Protein AF-A0A3D2CEN0-F1 (afdb_monomer)

Radius of gyration: 28.71 Å; Cα contacts (8 Å, |Δi|>4): 109; chains: 1; bounding box: 48×26×110 Å

Secondary structure (DSSP, 8-state):
---------------------PPEEEEEEEEE---SS-TT-EEEEEEEEESS-SSS--GGGEEEEEEEEPPPPPPPPPPP-

Sequence (81 aa):
MRATMAWMMGLGVVACGDRAVPPAPLLRLDPAGPSETCPDGGVSVMSGLDDNGDGTLQDGEVDDTEALCHGAPGAAGAAGA

Mean predicted aligned error: 11.42 Å

Solvent-accessible surface area (backbone atoms only — not comparable to full-atom values): 5494 Å² total; per-residue (Å²): 143,84,88,77,89,80,83,78,78,76,83,72,77,87,70,92,77,80,71,75,78,73,54,47,80,42,78,46,8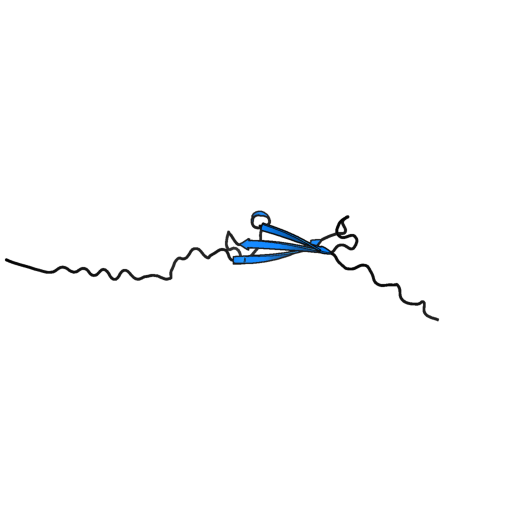0,44,87,33,71,62,39,95,90,24,73,72,9,35,35,34,42,32,35,30,44,20,78,86,67,82,85,57,76,48,86,91,36,55,76,46,78,46,79,47,57,48,72,80,82,76,82,82,77,81,81,84,133

Foldseek 3Di:
DDDDDDPPPPPPDPDPDDDPPFFAKDKDKDWFDADPVANQTFIKIFIFTNPVPPPDCDPVGTPDIDTDHDDDDDDDDDDDD

pLDDT: mean 85.97, std 15.97, range [47.97, 98.62]

Nearest PDB structures (foldseek):
  7xe4-assembly1_F  TM=5.153E-01  e=6.287E+00  Saccharomyces cerevisiae

Structure (mmCIF, N/CA/C/O backbone):
data_AF-A0A3D2CEN0-F1
#
_entry.id   AF-A0A3D2CEN0-F1
#
loop_
_atom_site.group_PDB
_atom_site.id
_atom_site.type_symbol
_atom_site.label_atom_id
_atom_site.label_alt_id
_atom_site.label_comp_id
_atom_site.label_asym_id
_atom_site.label_entity_id
_atom_site.label_seq_id
_atom_site.pdbx_PDB_ins_code
_atom_site.Cartn_x
_atom_site.C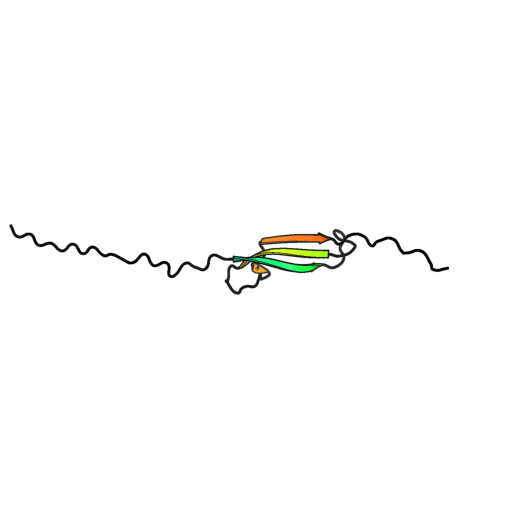artn_y
_atom_site.Cartn_z
_atom_site.occupancy
_atom_site.B_iso_or_equiv
_atom_site.auth_seq_id
_atom_site.auth_comp_id
_atom_site.auth_asym_id
_atom_site.auth_atom_id
_atom_site.pdbx_PDB_model_num
ATOM 1 N N . MET A 1 1 ? -33.893 -17.138 67.773 1.00 54.47 1 MET A N 1
ATOM 2 C CA . MET A 1 1 ? -33.977 -18.268 66.822 1.00 54.47 1 MET A CA 1
ATOM 3 C C . MET A 1 1 ? -35.147 -18.042 65.872 1.00 54.47 1 MET A C 1
ATOM 5 O O . MET A 1 1 ? -36.252 -18.425 66.217 1.00 54.47 1 MET A O 1
ATOM 9 N N . ARG A 1 2 ? -34.927 -17.394 64.719 1.00 47.97 2 ARG A N 1
ATOM 10 C CA . ARG A 1 2 ? -35.767 -17.510 63.512 1.00 47.97 2 ARG A CA 1
ATOM 11 C C . ARG A 1 2 ? -34.888 -17.181 62.309 1.00 47.97 2 ARG A C 1
ATOM 13 O O . ARG A 1 2 ? -34.533 -16.030 62.092 1.00 47.97 2 ARG A O 1
ATOM 20 N N . ALA A 1 3 ? -34.468 -18.235 61.622 1.00 53.44 3 ALA A N 1
ATOM 21 C CA . ALA A 1 3 ? -33.775 -18.180 60.352 1.00 53.44 3 ALA A CA 1
ATOM 22 C C . ALA A 1 3 ? -34.818 -18.224 59.231 1.00 53.44 3 ALA A C 1
ATOM 24 O O . ALA A 1 3 ? -35.628 -19.145 59.197 1.00 53.44 3 ALA A O 1
ATOM 25 N N . THR A 1 4 ? -34.769 -17.253 58.326 1.00 58.28 4 THR A N 1
ATOM 26 C CA . THR A 1 4 ? -35.323 -17.328 56.966 1.00 58.28 4 THR A CA 1
ATOM 27 C C . THR A 1 4 ? -34.371 -16.501 56.099 1.00 58.28 4 THR A C 1
ATOM 29 O O . THR A 1 4 ? -34.326 -15.285 56.227 1.00 58.28 4 THR A O 1
ATOM 32 N N . MET A 1 5 ? -33.356 -17.116 55.487 1.00 56.09 5 MET A N 1
ATOM 33 C CA . MET A 1 5 ? -33.399 -17.572 54.091 1.00 56.09 5 MET A CA 1
ATOM 34 C C . MET A 1 5 ? -33.956 -16.504 53.142 1.00 56.09 5 MET A C 1
ATOM 36 O O . MET A 1 5 ? -35.155 -16.431 52.911 1.00 56.09 5 MET A O 1
ATOM 40 N N . ALA A 1 6 ? -33.051 -15.728 52.551 1.00 54.47 6 ALA A N 1
ATOM 41 C CA . ALA A 1 6 ? -33.262 -15.082 51.263 1.00 54.47 6 ALA A CA 1
ATOM 42 C C . ALA A 1 6 ? -31.955 -15.202 50.466 1.00 54.47 6 ALA A C 1
ATOM 44 O O . ALA A 1 6 ? -31.169 -14.267 50.360 1.00 54.47 6 ALA A O 1
ATOM 45 N N . TRP A 1 7 ? -31.687 -16.411 49.967 1.00 54.53 7 TRP A N 1
ATOM 46 C CA . TRP A 1 7 ? -30.697 -16.623 48.915 1.00 54.53 7 TRP A CA 1
ATOM 47 C C . TRP A 1 7 ? -31.291 -16.079 47.616 1.00 54.53 7 TRP A C 1
ATOM 49 O O . TRP A 1 7 ? -31.945 -16.803 46.871 1.00 54.53 7 TRP A O 1
ATOM 59 N N . MET A 1 8 ? -31.089 -14.793 47.345 1.00 58.91 8 MET A N 1
ATOM 60 C CA . MET A 1 8 ? -31.191 -14.288 45.980 1.00 58.91 8 MET A CA 1
ATOM 61 C C . MET A 1 8 ? -29.904 -14.682 45.258 1.00 58.91 8 MET A C 1
ATOM 63 O O . MET A 1 8 ? -28.960 -13.905 45.150 1.00 58.91 8 MET A O 1
ATOM 67 N N . MET A 1 9 ? -29.859 -15.936 44.802 1.00 62.06 9 MET A N 1
ATOM 68 C CA . MET A 1 9 ? -28.965 -16.345 43.725 1.00 62.06 9 MET A CA 1
ATOM 69 C C . MET A 1 9 ? -29.404 -15.582 42.474 1.00 62.06 9 MET A C 1
ATOM 71 O O . MET A 1 9 ? -30.251 -16.038 41.710 1.00 62.06 9 MET A O 1
ATOM 75 N N . GLY A 1 10 ? -28.874 -14.373 42.309 1.00 60.47 10 GLY A N 1
ATOM 76 C CA . GLY A 1 10 ? -28.976 -13.626 41.068 1.00 60.47 10 GLY A CA 1
ATOM 77 C C . GLY A 1 10 ? -28.146 -14.333 40.006 1.00 60.47 10 GLY A C 1
ATOM 78 O O . GLY A 1 10 ? -26.963 -14.047 39.852 1.00 60.47 10 GLY A O 1
ATOM 79 N N . LEU A 1 11 ? -28.768 -15.266 39.284 1.00 65.88 11 LEU A N 1
ATOM 80 C CA . LEU A 1 11 ? -28.301 -15.725 37.979 1.00 65.88 11 LEU A CA 1
ATOM 81 C C . LEU A 1 11 ? -28.451 -14.547 36.998 1.00 65.88 11 LEU A C 1
ATOM 83 O O . LEU A 1 11 ? -29.433 -14.432 36.269 1.00 65.88 11 LEU A O 1
ATOM 87 N N . GLY A 1 12 ? -27.498 -13.617 37.043 1.00 60.53 12 GLY A N 1
ATOM 88 C CA . GLY A 1 12 ? -27.338 -12.586 36.026 1.00 60.53 12 GLY A CA 1
ATOM 89 C C . GLY A 1 12 ? -26.753 -13.230 34.777 1.00 60.53 12 GLY A C 1
ATOM 90 O O . GLY A 1 12 ? -25.606 -13.665 34.779 1.00 60.53 12 GLY A O 1
ATOM 91 N N . VAL A 1 13 ? -27.580 -13.344 33.747 1.00 59.53 13 VAL A N 1
ATOM 92 C CA . VAL A 1 13 ? -27.267 -13.861 32.414 1.00 59.53 13 VAL A CA 1
ATOM 93 C C 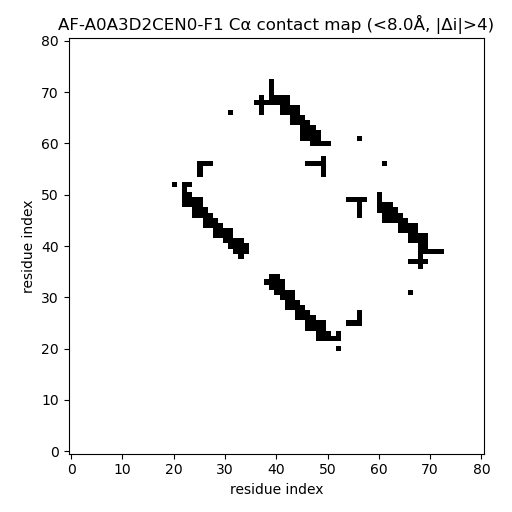. VAL A 1 13 ? -25.914 -13.318 31.929 1.00 59.53 13 VAL A C 1
ATOM 95 O O . VAL A 1 13 ? -25.762 -12.113 31.750 1.00 59.53 13 VAL A O 1
ATOM 98 N N . VAL A 1 14 ? -24.932 -14.196 31.688 1.00 64.75 14 VAL A N 1
ATOM 99 C CA . VAL A 1 14 ? -23.753 -13.858 30.874 1.00 64.75 14 VAL A CA 1
ATOM 100 C C . VAL A 1 14 ? -24.261 -13.668 29.447 1.00 64.75 14 VAL A C 1
ATOM 102 O O . VAL A 1 14 ? -24.407 -14.622 28.684 1.00 64.75 14 VAL A O 1
ATOM 105 N N . ALA A 1 15 ? -24.637 -12.434 29.120 1.00 63.75 15 ALA A N 1
ATOM 106 C CA . ALA A 1 15 ? -25.060 -12.059 27.786 1.00 63.75 15 ALA A CA 1
ATOM 107 C C . ALA A 1 15 ? -23.826 -11.994 26.878 1.00 63.75 15 ALA A C 1
ATOM 109 O O . ALA A 1 15 ? -22.888 -11.235 27.110 1.00 63.75 15 ALA A O 1
ATOM 110 N N . CYS A 1 16 ? -23.832 -12.784 25.811 1.00 69.88 16 CYS A N 1
ATOM 111 C CA . CYS A 1 16 ? -22.968 -12.578 24.657 1.00 69.88 16 CYS A CA 1
ATOM 112 C C . CYS A 1 16 ? -23.642 -11.525 23.761 1.00 69.88 16 CYS A C 1
ATOM 114 O O . CYS A 1 16 ? -24.135 -11.865 22.693 1.00 69.88 16 CYS A O 1
ATOM 116 N N . GLY A 1 17 ? -23.796 -10.291 24.238 1.00 60.91 17 GLY A N 1
ATOM 117 C CA . GLY A 1 17 ? -24.748 -9.368 23.613 1.00 60.91 17 GLY A CA 1
ATOM 118 C C . GLY A 1 17 ? -24.442 -7.898 23.813 1.00 60.91 17 GLY A C 1
ATOM 119 O O . GLY A 1 17 ? -25.372 -7.184 24.128 1.00 60.91 17 GLY A O 1
ATOM 120 N N . ASP A 1 18 ? -23.162 -7.524 23.710 1.00 62.03 18 ASP A N 1
ATOM 121 C CA . ASP A 1 18 ? -22.649 -6.196 23.313 1.00 62.03 18 ASP A CA 1
ATOM 122 C C . ASP A 1 18 ? -21.115 -6.226 23.422 1.00 62.03 18 ASP A C 1
ATOM 124 O O . ASP A 1 18 ? -20.491 -5.533 24.227 1.00 62.03 18 ASP A O 1
ATOM 128 N N . ARG A 1 19 ? -20.462 -7.104 22.650 1.00 58.56 19 ARG A N 1
ATOM 129 C CA . ARG A 1 19 ? -19.032 -6.889 22.411 1.00 58.56 19 ARG A CA 1
ATOM 130 C C . ARG A 1 19 ? -18.985 -5.767 21.392 1.00 58.56 19 ARG A C 1
ATOM 132 O O . ARG A 1 19 ? -19.556 -5.949 20.319 1.00 58.56 19 ARG A O 1
ATOM 139 N N . ALA A 1 20 ? -18.345 -4.647 21.730 1.00 65.38 20 ALA A N 1
ATOM 140 C CA . ALA A 1 20 ? -17.799 -3.749 20.718 1.00 65.38 20 ALA A CA 1
ATOM 141 C C . ALA A 1 20 ? -17.276 -4.634 19.583 1.00 65.38 20 ALA A C 1
ATOM 143 O O . ALA A 1 20 ? -16.526 -5.574 19.873 1.00 65.38 20 ALA A O 1
ATOM 144 N N . VAL A 1 21 ? -17.796 -4.450 18.363 1.00 68.56 21 VAL A N 1
ATOM 145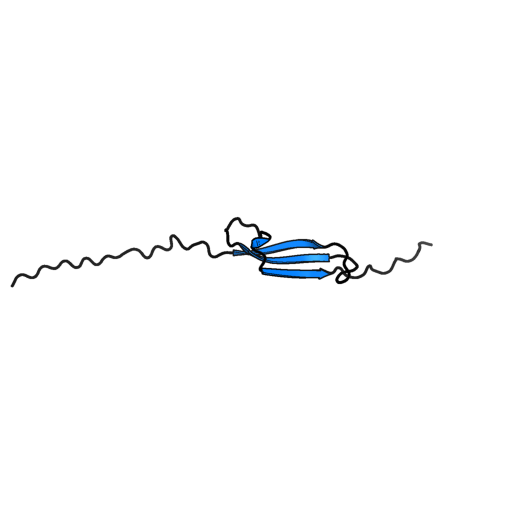 C CA . VAL A 1 21 ? -17.342 -5.231 17.209 1.00 68.56 21 VAL A CA 1
ATOM 146 C C . VAL A 1 21 ? -15.827 -5.067 17.211 1.00 68.56 21 VAL A C 1
ATOM 148 O O . VAL A 1 21 ? -15.369 -3.927 17.140 1.00 68.56 21 VAL A O 1
ATOM 151 N N . PRO A 1 22 ? -15.048 -6.138 17.457 1.00 75.31 22 PRO A N 1
ATOM 152 C CA . PRO A 1 22 ? -13.608 -5.995 17.432 1.00 75.31 22 PRO A CA 1
ATOM 153 C C . PRO A 1 22 ? -13.263 -5.507 16.026 1.00 75.31 22 PRO A C 1
ATOM 155 O O . PRO A 1 22 ? -13.826 -6.053 15.068 1.00 75.31 22 PRO A O 1
ATOM 158 N N . PRO A 1 23 ? -12.420 -4.474 15.904 1.00 85.50 23 PRO A N 1
ATOM 159 C CA . PRO A 1 23 ? -12.173 -3.866 14.613 1.00 85.50 23 PRO A CA 1
ATOM 160 C C . PRO A 1 23 ? -11.608 -4.931 13.671 1.00 85.50 23 PRO A C 1
ATOM 162 O O . PRO A 1 23 ? -10.780 -5.766 14.060 1.00 85.50 23 PRO A O 1
ATOM 165 N N . ALA A 1 24 ? -12.179 -5.001 12.472 1.00 91.81 24 ALA A N 1
ATOM 166 C CA . ALA A 1 24 ? -11.892 -6.071 11.529 1.00 91.81 24 ALA A CA 1
ATOM 167 C C . ALA A 1 24 ? -10.649 -5.708 10.707 1.00 91.81 24 ALA A C 1
ATOM 169 O O . ALA A 1 24 ? -10.541 -4.572 10.259 1.00 91.81 24 ALA A O 1
ATOM 170 N N . PRO A 1 25 ? -9.715 -6.640 10.455 1.00 96.31 25 PRO A N 1
ATOM 171 C CA . PRO A 1 25 ? -8.603 -6.354 9.563 1.00 96.31 25 PRO A CA 1
ATOM 172 C C . PRO A 1 25 ? -9.104 -6.247 8.121 1.00 96.31 25 PRO A C 1
ATOM 174 O O . PRO A 1 25 ? -9.782 -7.155 7.630 1.00 96.31 25 PRO A O 1
ATOM 177 N N . LEU A 1 26 ? -8.728 -5.171 7.435 1.00 97.62 26 LEU A N 1
ATOM 178 C CA . LEU A 1 26 ? -9.033 -4.944 6.025 1.00 97.62 26 LEU A CA 1
ATOM 179 C C . LEU A 1 26 ? -7.752 -4.724 5.213 1.00 97.62 26 LEU A C 1
ATOM 181 O O . LEU A 1 26 ? -6.716 -4.307 5.730 1.00 97.62 26 LEU A O 1
ATOM 185 N N . LEU A 1 27 ? -7.847 -5.016 3.913 1.00 97.88 27 LEU A N 1
ATOM 186 C CA . LEU A 1 27 ? -6.843 -4.657 2.914 1.00 97.88 27 LEU A CA 1
ATOM 187 C C . LEU A 1 27 ? -7.475 -3.736 1.874 1.00 97.88 27 LEU A C 1
ATOM 189 O O . LEU A 1 27 ? -8.568 -4.019 1.376 1.00 97.88 27 LEU A O 1
ATOM 193 N N . ARG A 1 28 ? -6.740 -2.698 1.478 1.00 98.00 28 ARG A N 1
ATOM 194 C CA . ARG A 1 28 ? -7.071 -1.851 0.328 1.00 98.00 28 ARG A CA 1
ATOM 195 C C . ARG A 1 28 ? -5.940 -1.905 -0.693 1.00 98.00 28 ARG A C 1
ATOM 197 O O . ARG A 1 28 ? -4.769 -1.887 -0.326 1.00 98.00 28 ARG A O 1
ATOM 204 N N . LEU A 1 29 ? -6.299 -2.014 -1.971 1.00 98.00 29 LEU A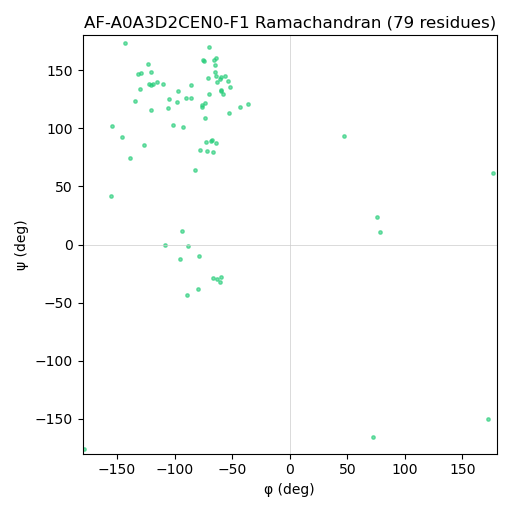 N 1
ATOM 205 C CA . LEU A 1 29 ? -5.353 -2.060 -3.082 1.00 98.00 29 LEU A CA 1
ATOM 206 C C . LEU A 1 29 ? -5.640 -0.893 -4.017 1.00 98.00 29 LEU A C 1
ATOM 208 O O . LEU A 1 29 ? -6.691 -0.871 -4.658 1.00 98.00 29 LEU A O 1
ATOM 212 N N . ASP A 1 30 ? -4.685 0.023 -4.125 1.00 97.12 30 ASP A N 1
ATOM 213 C CA . ASP A 1 30 ? -4.789 1.186 -5.001 1.00 97.12 30 ASP A CA 1
ATOM 214 C C . ASP A 1 30 ? -3.720 1.108 -6.106 1.00 97.12 30 ASP A C 1
ATOM 216 O O . ASP A 1 30 ? -2.579 0.717 -5.838 1.00 97.12 30 ASP A O 1
ATOM 220 N N . PRO A 1 31 ? -4.038 1.468 -7.364 1.00 97.06 31 PRO A N 1
ATOM 221 C CA . PRO A 1 31 ? -3.036 1.553 -8.421 1.00 97.06 31 PRO A CA 1
ATOM 222 C C . PRO A 1 31 ? -1.921 2.536 -8.052 1.00 97.06 31 PRO A C 1
ATOM 224 O O . PRO A 1 31 ? -2.187 3.691 -7.715 1.00 97.06 31 PRO A O 1
ATOM 227 N N . ALA A 1 32 ? -0.671 2.100 -8.180 1.00 95.56 32 ALA A N 1
ATOM 228 C CA . ALA A 1 32 ? 0.499 2.940 -7.978 1.00 95.56 32 ALA A CA 1
ATOM 229 C C . ALA A 1 32 ? 1.126 3.293 -9.331 1.00 95.56 32 ALA A C 1
ATOM 231 O O . ALA A 1 32 ? 1.455 2.423 -10.141 1.00 95.56 32 ALA A O 1
ATOM 232 N N . GLY A 1 33 ? 1.295 4.591 -9.583 1.00 95.19 33 GLY A N 1
ATOM 233 C CA . GLY A 1 33 ? 1.986 5.070 -10.776 1.00 95.19 33 GLY A CA 1
ATOM 234 C C . GLY A 1 33 ? 3.496 4.782 -10.746 1.00 95.19 33 GLY A C 1
ATOM 235 O O . GLY A 1 33 ? 4.038 4.409 -9.702 1.00 95.19 33 GLY A O 1
ATOM 236 N N . PRO A 1 34 ? 4.190 4.990 -11.879 1.00 96.12 34 PRO A N 1
ATOM 237 C CA . PRO A 1 34 ? 5.646 4.931 -11.952 1.00 96.12 34 PRO A CA 1
ATOM 238 C C . PRO A 1 34 ? 6.318 5.815 -10.899 1.00 96.12 34 PRO A C 1
ATOM 240 O O . PRO A 1 34 ? 5.941 6.974 -10.715 1.00 96.12 34 PRO A O 1
ATOM 243 N N . SER A 1 35 ? 7.339 5.281 -10.239 1.00 94.31 35 SER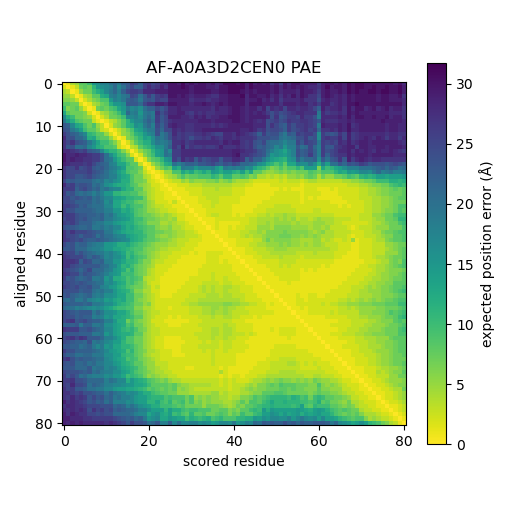 A N 1
ATOM 244 C CA . SER A 1 35 ? 8.157 5.984 -9.248 1.00 94.31 35 SER A CA 1
ATOM 245 C C . SER A 1 35 ? 9.621 5.554 -9.353 1.00 94.31 35 SER A C 1
ATOM 247 O O . SER A 1 35 ? 9.948 4.625 -10.090 1.00 94.31 35 SER A O 1
ATOM 249 N N . GLU A 1 36 ? 10.521 6.199 -8.604 1.00 94.38 36 GLU A N 1
ATOM 250 C CA . GLU A 1 36 ? 11.923 5.751 -8.548 1.00 94.38 36 GLU A CA 1
ATOM 251 C C . GLU A 1 36 ? 12.065 4.340 -7.954 1.00 94.38 36 GLU A C 1
ATOM 253 O O . GLU A 1 36 ? 12.970 3.601 -8.333 1.00 94.38 36 GLU A O 1
ATOM 258 N N . THR A 1 37 ? 11.155 3.941 -7.059 1.00 91.62 37 THR A N 1
ATOM 259 C CA . THR A 1 37 ? 11.128 2.597 -6.463 1.00 91.62 37 THR A CA 1
ATOM 260 C C . THR A 1 37 ? 10.495 1.566 -7.397 1.00 91.62 37 THR A C 1
ATOM 262 O O . THR A 1 37 ? 10.983 0.442 -7.479 1.00 91.62 37 THR A O 1
ATOM 265 N N . CYS A 1 38 ? 9.442 1.948 -8.126 1.00 95.12 38 CYS A N 1
ATOM 266 C CA . CYS A 1 38 ? 8.739 1.093 -9.082 1.00 95.12 38 CYS A CA 1
ATOM 267 C C . CYS A 1 38 ? 8.654 1.783 -10.459 1.00 95.12 38 CYS A C 1
ATOM 269 O O . CYS A 1 38 ? 7.643 2.428 -10.753 1.00 95.12 38 CYS A O 1
ATOM 271 N N . PRO A 1 39 ? 9.681 1.658 -11.321 1.00 95.38 39 PRO A N 1
ATOM 272 C CA . PRO A 1 39 ? 9.734 2.362 -12.609 1.00 95.38 39 PRO A CA 1
ATOM 273 C C . PRO A 1 39 ? 8.585 2.019 -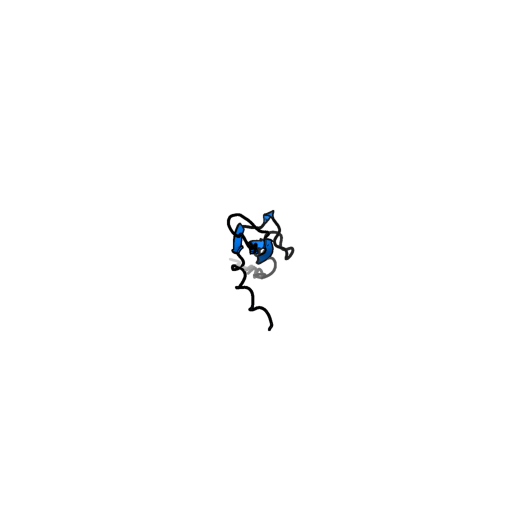13.562 1.00 95.38 39 PRO A C 1
ATOM 275 O O . PRO A 1 39 ? 8.129 2.875 -14.313 1.00 95.38 39 PRO A O 1
ATOM 278 N N . ASP A 1 40 ? 8.089 0.785 -13.500 1.00 96.56 40 ASP A N 1
ATOM 279 C CA . ASP A 1 40 ? 6.986 0.298 -14.335 1.00 96.56 40 ASP A CA 1
ATOM 280 C C . ASP A 1 40 ? 5.609 0.447 -13.652 1.00 96.56 40 ASP A C 1
ATOM 282 O O . ASP A 1 40 ? 4.610 -0.097 -14.121 1.00 96.56 40 ASP A O 1
ATOM 286 N N . GLY A 1 41 ? 5.541 1.191 -12.541 1.00 96.88 41 GLY A N 1
ATOM 287 C CA . GLY A 1 41 ? 4.351 1.297 -11.696 1.00 96.88 41 GLY A CA 1
ATOM 288 C C . GLY A 1 41 ? 4.088 0.027 -10.887 1.00 96.88 41 GLY A C 1
ATOM 289 O O . GLY A 1 41 ? 4.960 -0.834 -10.738 1.00 96.88 41 GLY A O 1
ATOM 290 N N . GLY A 1 42 ? 2.891 -0.082 -10.321 1.00 96.88 42 GLY A N 1
ATOM 291 C CA . GLY A 1 42 ? 2.537 -1.203 -9.464 1.00 96.88 42 GLY A CA 1
ATOM 292 C C . GLY A 1 42 ? 1.190 -1.048 -8.772 1.00 96.88 42 GLY A C 1
ATOM 293 O O . GLY A 1 42 ? 0.270 -0.392 -9.262 1.00 96.88 42 GLY A O 1
ATOM 294 N N . VAL A 1 43 ? 1.095 -1.652 -7.594 1.00 98.00 43 VAL A N 1
ATOM 295 C CA . VAL A 1 43 ? -0.055 -1.550 -6.693 1.00 98.00 43 VAL A CA 1
ATOM 296 C C . VAL A 1 43 ? 0.452 -1.206 -5.299 1.00 98.00 43 VAL A C 1
ATOM 298 O O . VAL A 1 43 ? 1.394 -1.834 -4.817 1.00 98.00 43 VAL A O 1
ATOM 301 N N . SER A 1 44 ? -0.181 -0.236 -4.650 1.00 97.31 44 SER A N 1
ATOM 302 C CA . SER A 1 44 ? -0.011 -0.001 -3.220 1.00 97.31 44 SER A CA 1
ATOM 303 C C . SER A 1 44 ? -0.983 -0.895 -2.465 1.00 97.31 44 SER A C 1
ATOM 305 O O . SER A 1 44 ? -2.183 -0.894 -2.744 1.00 97.31 44 SER A O 1
ATOM 307 N N . VAL A 1 45 ? -0.457 -1.678 -1.533 1.00 97.94 45 VAL A N 1
ATOM 308 C CA . VAL A 1 45 ? -1.224 -2.532 -0.633 1.00 97.94 45 VAL A CA 1
ATOM 309 C C . VAL A 1 45 ? -1.206 -1.884 0.739 1.00 97.94 45 VAL A C 1
ATOM 311 O O . VAL A 1 45 ? -0.146 -1.735 1.340 1.00 97.94 45 VAL A O 1
ATOM 314 N N . MET A 1 46 ? -2.380 -1.509 1.227 1.00 98.62 46 MET A N 1
ATOM 315 C CA . MET A 1 46 ? -2.558 -0.933 2.551 1.00 98.62 46 MET A CA 1
ATOM 316 C C . MET A 1 46 ? -3.279 -1.936 3.437 1.00 98.62 46 MET A C 1
ATOM 318 O O . MET A 1 46 ? -4.242 -2.573 2.997 1.00 98.62 46 MET A O 1
ATOM 322 N N . SER A 1 47 ? -2.833 -2.054 4.681 1.00 98.31 47 SER A N 1
ATOM 323 C CA . SER A 1 47 ? -3.476 -2.881 5.699 1.00 98.31 47 SER A CA 1
ATOM 324 C C . SER A 1 47 ? -3.712 -2.089 6.970 1.00 98.31 47 SER A C 1
ATOM 326 O O . SER A 1 47 ? -2.916 -1.222 7.326 1.00 98.31 47 SER A O 1
ATOM 328 N N . GLY A 1 48 ? -4.795 -2.424 7.656 1.00 98.06 48 GLY A N 1
ATOM 329 C CA . GLY A 1 48 ? -5.127 -1.843 8.945 1.00 98.06 48 GLY A CA 1
ATOM 330 C C . GLY A 1 48 ? -6.407 -2.431 9.515 1.00 98.06 48 GLY A C 1
ATOM 331 O O . GLY A 1 48 ? -6.987 -3.373 8.954 1.00 98.06 48 GLY A O 1
ATOM 332 N N . LEU A 1 49 ? -6.820 -1.886 10.648 1.00 97.31 49 LEU A N 1
ATOM 333 C CA . LEU A 1 49 ? -8.047 -2.251 11.337 1.00 97.31 49 LEU A CA 1
ATOM 334 C C . LEU A 1 49 ? -9.168 -1.268 10.981 1.00 97.31 49 LEU A C 1
ATOM 336 O O . LEU A 1 49 ? -8.993 -0.059 11.054 1.00 97.31 49 LEU A O 1
ATOM 340 N N . ASP A 1 50 ? -10.338 -1.794 10.632 1.00 96.50 50 ASP A N 1
ATOM 341 C CA . ASP A 1 50 ? -11.576 -1.024 10.500 1.00 96.50 50 ASP A CA 1
ATOM 342 C C . ASP A 1 50 ? -12.075 -0.628 11.896 1.00 96.50 50 ASP A C 1
ATOM 344 O O . ASP A 1 50 ? -12.903 -1.309 12.512 1.00 96.50 50 ASP A O 1
ATOM 348 N N . ASP A 1 51 ? -11.477 0.434 12.434 1.00 94.81 51 ASP A N 1
ATOM 349 C CA . ASP A 1 51 ? -11.715 0.928 13.788 1.00 94.81 51 ASP A CA 1
ATOM 350 C C . ASP A 1 51 ? -13.129 1.481 13.972 1.00 94.81 51 ASP A C 1
ATOM 352 O O . ASP A 1 51 ? -13.676 1.442 15.082 1.00 94.81 51 ASP A O 1
ATOM 356 N N . ASN A 1 52 ? -13.734 1.996 12.900 1.00 94.12 52 ASN A N 1
ATOM 357 C CA . ASN A 1 52 ? -15.080 2.554 12.943 1.00 94.12 52 ASN A CA 1
ATOM 358 C C . ASN A 1 52 ? -16.183 1.560 12.517 1.00 94.12 52 ASN A C 1
ATOM 360 O O . ASN A 1 52 ? -17.359 1.804 12.809 1.00 94.12 52 ASN A O 1
ATOM 364 N N . GLY A 1 53 ? -15.813 0.421 11.928 1.00 94.00 53 GLY A N 1
ATOM 365 C CA . GLY A 1 53 ? -16.706 -0.684 11.592 1.00 94.00 53 GLY A CA 1
ATOM 366 C C . GLY A 1 53 ? -17.587 -0.436 10.367 1.00 94.00 53 GLY A C 1
ATOM 367 O O . GLY A 1 53 ? -18.675 -1.019 10.286 1.00 94.00 53 GLY A O 1
ATOM 368 N N . ASP A 1 54 ? -17.186 0.447 9.451 1.00 94.44 54 ASP A N 1
ATOM 369 C CA . ASP A 1 54 ? -17.964 0.789 8.256 1.00 94.44 54 ASP A CA 1
ATOM 370 C C . ASP A 1 54 ? -17.681 -0.115 7.042 1.00 94.44 54 ASP A C 1
ATOM 372 O O . ASP A 1 54 ? -18.349 -0.006 6.006 1.00 94.44 54 ASP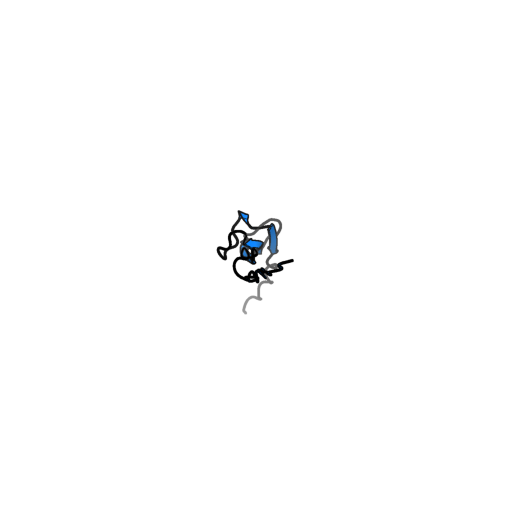 A O 1
ATOM 376 N N . GLY A 1 55 ? -16.758 -1.069 7.189 1.00 94.62 55 GLY A N 1
ATOM 377 C CA . GLY A 1 55 ? -16.403 -2.054 6.175 1.00 94.62 55 GLY A CA 1
ATOM 378 C C . GLY A 1 55 ? -15.481 -1.520 5.081 1.00 94.62 55 GLY A C 1
ATOM 379 O O . GLY A 1 55 ? -15.287 -2.208 4.074 1.00 94.62 55 GLY A O 1
ATOM 380 N N . THR A 1 56 ? -14.925 -0.321 5.249 1.00 96.12 56 THR A N 1
ATOM 381 C CA . THR A 1 56 ? -13.926 0.273 4.359 1.00 96.12 56 THR A CA 1
ATOM 382 C C . THR A 1 56 ? -12.648 0.567 5.149 1.00 96.12 56 THR A C 1
ATOM 384 O O . THR A 1 56 ? -12.690 0.801 6.347 1.00 96.12 56 THR A O 1
ATOM 387 N N . LEU A 1 57 ? -11.484 0.487 4.491 1.00 98.06 57 LEU A N 1
ATOM 388 C CA . LEU A 1 57 ? -10.219 0.904 5.100 1.00 98.06 57 LEU A CA 1
ATOM 389 C C . LEU A 1 57 ? -9.948 2.366 4.729 1.00 98.06 57 LEU A C 1
ATOM 391 O O . LEU A 1 57 ? -9.512 2.659 3.603 1.00 98.06 57 LEU A O 1
ATOM 395 N N . GLN A 1 58 ? -10.229 3.277 5.658 1.00 97.56 58 GLN A N 1
ATOM 396 C CA . GLN A 1 58 ? -10.044 4.716 5.473 1.00 97.56 58 GLN A CA 1
ATOM 397 C C . GLN A 1 58 ? -8.557 5.068 5.574 1.00 97.56 58 GLN A C 1
ATOM 399 O O . GLN A 1 58 ? -7.788 4.378 6.231 1.00 97.56 58 GLN A O 1
ATOM 404 N N . ASP A 1 59 ? -8.143 6.209 5.014 1.00 97.50 59 ASP A N 1
ATOM 405 C CA . ASP A 1 59 ? -6.743 6.667 5.106 1.00 97.50 59 ASP A CA 1
ATOM 406 C C . ASP A 1 59 ? -6.260 6.868 6.553 1.00 97.50 59 ASP A C 1
ATOM 408 O O . ASP A 1 59 ? -5.073 6.736 6.829 1.00 97.50 59 ASP A O 1
ATOM 412 N N . GLY A 1 60 ? -7.171 7.187 7.478 1.00 97.62 60 GLY A N 1
ATOM 413 C CA . GLY A 1 60 ? -6.855 7.329 8.903 1.00 97.62 60 GLY A CA 1
ATOM 414 C C . GLY A 1 60 ? -6.721 6.006 9.662 1.00 97.62 60 GLY A C 1
ATOM 415 O O . GLY A 1 60 ? -6.298 6.032 10.811 1.00 97.62 60 GLY A O 1
ATOM 416 N N . GLU A 1 61 ? -7.086 4.890 9.034 1.00 97.88 61 GLU A N 1
ATOM 417 C CA . GLU A 1 61 ? -7.092 3.536 9.607 1.00 97.88 61 GLU A CA 1
ATOM 418 C C . GLU A 1 61 ? -5.974 2.659 9.019 1.00 97.88 61 GLU A C 1
ATOM 420 O O . GLU A 1 61 ? -5.839 1.491 9.370 1.00 97.88 61 GLU A O 1
ATOM 425 N N . VAL A 1 62 ? -5.171 3.201 8.098 1.00 98.38 62 VAL A N 1
ATOM 426 C CA . VAL A 1 62 ? -4.036 2.490 7.502 1.00 98.38 62 VAL A CA 1
ATOM 427 C C . VAL A 1 62 ? -2.876 2.441 8.495 1.00 98.38 62 VAL A C 1
ATOM 429 O O . VAL A 1 62 ? -2.307 3.477 8.839 1.00 98.38 62 VAL A O 1
ATOM 432 N N . ASP A 1 63 ? -2.484 1.230 8.886 1.00 97.94 63 ASP A N 1
ATOM 433 C CA . ASP A 1 63 ? -1.328 0.981 9.753 1.00 97.94 63 ASP A CA 1
ATOM 434 C C . ASP A 1 63 ? -0.040 0.805 8.936 1.00 97.94 63 ASP A C 1
ATOM 436 O O . ASP A 1 63 ? 0.998 1.380 9.262 1.00 97.94 63 ASP A O 1
ATOM 440 N N . ASP A 1 64 ? -0.122 0.045 7.840 1.00 98.19 64 ASP A N 1
ATOM 441 C CA . ASP A 1 64 ? 1.011 -0.278 6.975 1.00 98.19 64 ASP A CA 1
ATOM 442 C C . ASP A 1 64 ? 0.668 -0.036 5.503 1.00 98.19 64 ASP A C 1
ATOM 444 O O . ASP A 1 64 ? -0.462 -0.238 5.049 1.00 98.19 64 ASP A O 1
ATOM 448 N N . THR A 1 65 ? 1.670 0.383 4.732 1.00 97.31 65 THR A N 1
ATOM 449 C CA . THR A 1 65 ? 1.582 0.533 3.276 1.00 97.31 65 THR A CA 1
ATOM 450 C C . THR A 1 65 ? 2.813 -0.075 2.630 1.00 97.31 65 THR A C 1
ATOM 452 O O . THR A 1 65 ? 3.934 0.347 2.903 1.00 97.31 65 THR A O 1
ATOM 455 N N . GLU A 1 66 ? 2.594 -1.021 1.725 1.00 96.56 66 GLU A N 1
ATOM 456 C CA . GLU A 1 66 ? 3.642 -1.694 0.965 1.00 96.56 66 GLU A CA 1
ATOM 457 C C . GLU A 1 66 ? 3.413 -1.525 -0.536 1.00 96.56 66 GLU A C 1
ATOM 459 O O . GLU A 1 66 ? 2.292 -1.642 -1.035 1.00 96.56 66 GLU A O 1
ATOM 464 N N . ALA A 1 67 ? 4.486 -1.266 -1.282 1.00 95.56 67 ALA A N 1
ATOM 465 C CA . ALA A 1 67 ? 4.422 -1.120 -2.732 1.00 95.56 67 ALA A CA 1
ATOM 466 C C . ALA A 1 67 ? 4.825 -2.427 -3.426 1.00 95.56 67 ALA A C 1
ATOM 468 O O . ALA A 1 67 ? 5.942 -2.919 -3.267 1.00 95.56 67 ALA A O 1
ATOM 469 N N . LEU A 1 68 ? 3.932 -2.965 -4.256 1.00 96.50 68 LEU A N 1
ATOM 470 C CA . LEU A 1 68 ? 4.205 -4.106 -5.125 1.00 96.50 68 LEU A CA 1
ATOM 471 C C . LEU A 1 68 ? 4.463 -3.615 -6.550 1.00 96.50 68 LEU A C 1
ATOM 473 O O . LEU A 1 68 ? 3.528 -3.279 -7.280 1.00 96.50 68 LEU A O 1
ATOM 477 N N . CYS A 1 69 ? 5.735 -3.578 -6.951 1.00 97.44 69 CYS A N 1
ATOM 478 C CA . CYS A 1 69 ? 6.12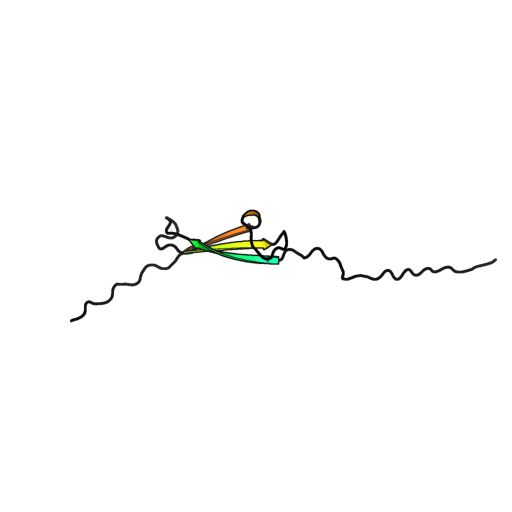5 -3.143 -8.290 1.00 97.44 69 CYS A CA 1
ATOM 479 C C . CYS A 1 69 ? 5.722 -4.163 -9.367 1.00 97.44 69 CYS A C 1
ATOM 481 O O . CYS A 1 69 ? 5.845 -5.379 -9.183 1.00 97.44 69 CYS A O 1
ATOM 483 N N . HIS A 1 70 ? 5.309 -3.667 -10.531 1.00 96.94 70 HIS A N 1
ATOM 484 C CA . HIS A 1 70 ? 5.230 -4.479 -11.738 1.00 96.94 70 HIS A CA 1
ATOM 485 C C . HIS A 1 70 ? 6.623 -4.936 -12.185 1.00 96.94 70 HIS A C 1
ATOM 487 O O . HIS A 1 70 ? 7.641 -4.313 -11.885 1.00 96.94 70 HIS A O 1
ATOM 493 N N . GLY A 1 71 ? 6.659 -6.060 -12.901 1.00 94.44 71 GLY A N 1
ATOM 494 C CA . GLY A 1 71 ? 7.880 -6.523 -13.547 1.00 94.44 71 GLY A CA 1
ATOM 495 C C . GLY A 1 71 ? 8.209 -5.686 -14.780 1.00 94.44 71 GLY A C 1
ATOM 496 O O . GLY A 1 71 ? 7.317 -5.102 -15.398 1.00 94.44 71 GLY A O 1
ATOM 497 N N . ALA A 1 72 ? 9.484 -5.707 -15.165 1.00 92.69 72 ALA A N 1
ATOM 498 C CA . ALA A 1 72 ? 9.930 -5.068 -16.392 1.00 92.69 72 ALA A CA 1
ATOM 499 C C . ALA A 1 72 ? 9.155 -5.613 -17.610 1.00 92.69 72 ALA A C 1
ATOM 501 O O . ALA A 1 72 ? 8.853 -6.815 -17.664 1.00 92.69 72 ALA A O 1
ATOM 502 N N . PRO A 1 73 ? 8.875 -4.769 -18.617 1.00 91.00 73 PRO A N 1
ATOM 503 C CA . PRO A 1 73 ? 8.273 -5.212 -19.862 1.00 91.00 73 PRO A CA 1
ATOM 504 C C . PRO A 1 73 ? 9.075 -6.350 -20.501 1.00 91.00 73 PRO A C 1
ATOM 506 O O . PRO A 1 73 ? 10.308 -6.346 -20.517 1.00 91.00 73 PRO A O 1
ATOM 509 N N . GLY A 1 74 ? 8.362 -7.324 -21.065 1.00 92.12 74 GLY A N 1
ATOM 510 C CA . GLY A 1 74 ? 8.986 -8.391 -21.841 1.00 92.12 74 GLY A CA 1
ATOM 511 C C . GLY A 1 74 ? 9.670 -7.863 -23.107 1.00 92.12 74 GLY A C 1
ATOM 512 O O . GLY A 1 74 ? 9.360 -6.778 -23.602 1.00 92.12 74 GLY A O 1
ATOM 513 N N . ALA A 1 75 ? 10.589 -8.658 -23.659 1.00 93.50 75 ALA A N 1
ATOM 514 C CA . ALA A 1 75 ? 11.234 -8.329 -24.926 1.00 93.50 75 ALA A CA 1
ATOM 515 C C . ALA A 1 75 ? 10.204 -8.193 -26.060 1.00 93.50 75 ALA A C 1
ATOM 517 O O . ALA A 1 75 ? 9.225 -8.941 -26.127 1.00 93.50 75 ALA A O 1
ATOM 518 N N . ALA A 1 76 ? 10.459 -7.262 -26.981 1.00 92.56 76 ALA A N 1
ATOM 519 C CA . ALA A 1 76 ? 9.657 -7.131 -28.188 1.00 92.56 76 ALA A CA 1
ATOM 520 C C . ALA A 1 76 ? 9.715 -8.421 -29.025 1.00 92.56 76 ALA A C 1
ATOM 522 O O . ALA A 1 76 ? 10.762 -9.064 -29.136 1.00 92.56 76 ALA A O 1
ATOM 523 N N . GLY A 1 77 ? 8.584 -8.787 -29.631 1.00 93.12 77 GLY A N 1
ATOM 524 C CA . GLY A 1 77 ? 8.515 -9.913 -30.559 1.00 93.12 77 GLY A CA 1
ATOM 525 C C . GLY A 1 77 ? 9.322 -9.667 -31.837 1.00 93.12 77 GLY A C 1
ATOM 526 O O . GLY A 1 77 ? 9.604 -8.525 -32.205 1.00 93.12 77 GLY A O 1
ATOM 527 N N . ALA A 1 78 ? 9.679 -10.749 -32.532 1.00 93.44 78 ALA A N 1
ATOM 528 C CA . ALA A 1 78 ? 10.337 -10.656 -33.832 1.00 93.44 78 ALA A CA 1
ATOM 529 C C . ALA A 1 78 ? 9.419 -9.990 -34.872 1.00 93.44 78 ALA A C 1
ATOM 531 O O . ALA A 1 78 ? 8.203 -10.197 -34.866 1.00 93.44 78 ALA A O 1
ATOM 532 N N . ALA A 1 79 ? 10.010 -9.217 -35.786 1.00 92.56 79 ALA A N 1
ATOM 533 C CA . ALA A 1 79 ? 9.287 -8.674 -36.929 1.00 92.56 79 ALA A CA 1
ATOM 534 C C . ALA A 1 79 ? 8.774 -9.813 -37.829 1.00 92.56 79 ALA A C 1
ATOM 536 O O . ALA A 1 79 ? 9.474 -10.804 -38.042 1.00 92.56 79 ALA A O 1
ATOM 537 N N . GLY A 1 80 ? 7.552 -9.668 -38.348 1.00 90.81 80 GLY A N 1
ATOM 538 C CA . GLY A 1 80 ? 7.007 -10.587 -39.348 1.00 90.81 80 GLY A CA 1
ATOM 539 C C . GLY A 1 80 ? 7.798 -10.524 -40.659 1.00 90.81 80 GLY A C 1
ATOM 540 O O . GLY A 1 80 ? 8.347 -9.472 -40.989 1.00 90.81 80 GLY A O 1
ATOM 541 N N . ALA A 1 81 ? 7.865 -11.658 -41.363 1.00 80.38 81 ALA A N 1
ATOM 542 C CA . ALA A 1 81 ? 8.529 -11.787 -42.663 1.00 80.38 81 ALA A CA 1
ATOM 543 C C . ALA A 1 81 ? 7.727 -11.143 -43.803 1.00 80.38 81 ALA A C 1
ATOM 545 O O . ALA A 1 81 ? 6.476 -11.201 -43.746 1.00 80.38 81 ALA A O 1
#